Protein AF-B3GD95-F1 (afdb_monomer_lite)

pLDDT: mean 86.89, std 12.08, range [47.91, 97.44]

InterPro domains:
  IPR041507 Peptidase C12, C-terminal domain [PF18031] (36-80)

Organism: Caenorhabditis brenneri (NCBI:txid135651)

Secondary structure (DSSP, 8-state):
-----------HHHHHHHHHHHHHHT-SSSTTHHHHHHHHHHHHHHHHHHHHHHHHHHHHHS--HHHHHHHHHHHHHTT-HHHHHHHHHHHHHHHHHHHHGGG------

Foldseek 3Di:
DPDDDDDDDPDPLVVLVVVLVVLVVVCPPVPCVVVNVVSVVVNVVVVVVVVVVVVVVCVVPDDCVVVVVVVLVVCVVVVNNVVVVVVVVVVVVVVVVVVVVVPDDPPDD

Sequence (109 aa):
ITFNLMAMVPNRKQKYQEMLESLQQANENNELDEQIADISRSIAEEDHKMAMYSKENARRRHNYTPFIVQLMKILAKESKFVPLVENSYQAAKQKAQMNTDKTTLPLKK

Radius of gyration: 27.33 Å; chains: 1; bounding box: 74×34×65 Å

Structure (mmCIF, N/CA/C/O backbone):
data_AF-B3GD95-F1
#
_entry.id   AF-B3GD95-F1
#
loop_
_atom_site.group_PDB
_atom_site.id
_atom_site.type_symbol
_atom_site.label_atom_id
_atom_site.label_alt_id
_atom_site.label_comp_id
_atom_site.label_asym_id
_atom_site.label_entity_id
_atom_site.label_seq_id
_atom_site.pdbx_PDB_ins_code
_atom_site.Cartn_x
_atom_site.Cartn_y
_atom_site.Cartn_z
_atom_site.occupancy
_atom_site.B_iso_or_equiv
_atom_site.auth_seq_id
_atom_site.auth_comp_id
_atom_site.auth_asym_id
_atom_site.auth_atom_id
_atom_site.pdbx_PDB_model_num
ATOM 1 N N . ILE A 1 1 ? 22.069 5.420 5.227 1.00 66.12 1 ILE A N 1
ATOM 2 C CA . ILE A 1 1 ? 21.505 4.899 6.498 1.00 66.12 1 ILE A CA 1
ATOM 3 C C . ILE A 1 1 ? 21.365 3.390 6.329 1.00 66.12 1 ILE A C 1
ATOM 5 O O . ILE A 1 1 ? 20.790 2.986 5.327 1.00 66.12 1 ILE A O 1
ATOM 9 N N . THR A 1 2 ? 21.968 2.578 7.202 1.00 85.19 2 THR A N 1
ATOM 10 C CA . THR A 1 2 ? 22.214 1.134 6.972 1.00 85.19 2 THR A CA 1
ATOM 11 C C . THR A 1 2 ? 21.597 0.199 8.019 1.00 85.19 2 THR A C 1
ATOM 13 O O . THR A 1 2 ? 21.869 -0.995 7.972 1.00 85.19 2 THR A O 1
ATOM 16 N N . PHE A 1 3 ? 20.767 0.687 8.948 1.00 92.50 3 PHE A N 1
ATOM 17 C CA . PHE A 1 3 ? 20.138 -0.170 9.960 1.00 92.50 3 PHE A CA 1
ATOM 18 C C . PHE A 1 3 ? 18.609 -0.093 9.916 1.00 92.50 3 PHE A C 1
ATOM 20 O O . PHE A 1 3 ? 18.030 0.938 9.576 1.00 92.50 3 PHE A O 1
ATOM 27 N N . ASN A 1 4 ? 17.969 -1.211 10.254 1.00 90.88 4 ASN A N 1
ATOM 28 C CA . ASN A 1 4 ? 16.526 -1.346 10.418 1.00 90.88 4 ASN A CA 1
ATOM 29 C C . ASN A 1 4 ? 16.268 -1.970 11.797 1.00 90.88 4 ASN A C 1
ATOM 31 O O . ASN A 1 4 ? 16.986 -2.888 12.191 1.00 90.88 4 ASN A O 1
ATOM 35 N N . LEU A 1 5 ? 15.271 -1.461 12.521 1.00 94.12 5 LEU A N 1
ATOM 36 C CA . LEU A 1 5 ? 14.858 -1.964 13.826 1.00 94.12 5 LEU A CA 1
ATOM 37 C C . LEU A 1 5 ? 13.369 -2.316 13.772 1.00 94.12 5 LEU A C 1
ATOM 39 O O . LEU A 1 5 ? 12.528 -1.447 13.550 1.00 94.12 5 LEU A O 1
ATOM 43 N N . MET A 1 6 ? 13.052 -3.590 13.996 1.00 93.75 6 MET A N 1
ATOM 44 C CA . MET A 1 6 ? 11.683 -4.093 14.111 1.00 93.75 6 MET A CA 1
ATOM 45 C C . MET A 1 6 ? 11.509 -4.782 15.463 1.00 93.75 6 MET A C 1
ATOM 47 O O . MET A 1 6 ? 12.449 -5.383 15.978 1.00 93.75 6 MET A O 1
ATOM 51 N N . ALA A 1 7 ? 10.303 -4.714 16.021 1.00 95.88 7 ALA A N 1
ATOM 52 C CA . ALA A 1 7 ? 9.945 -5.393 17.259 1.00 95.88 7 ALA A CA 1
ATOM 53 C C . ALA A 1 7 ? 8.778 -6.351 17.007 1.00 95.88 7 ALA A C 1
ATOM 55 O O . ALA A 1 7 ? 7.843 -6.017 16.275 1.00 95.88 7 ALA A O 1
ATOM 56 N N . MET A 1 8 ? 8.826 -7.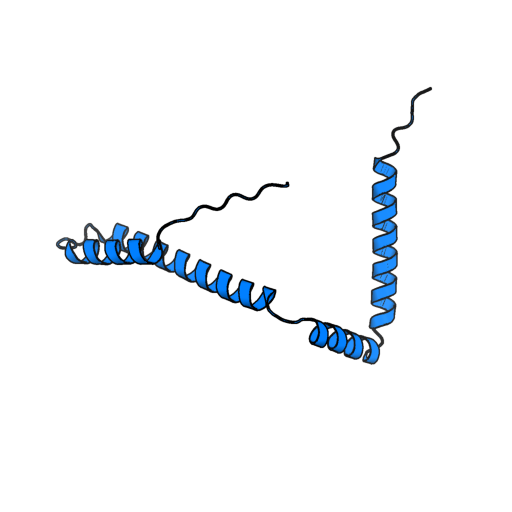527 17.631 1.00 95.19 8 MET A N 1
ATOM 57 C CA . MET A 1 8 ? 7.668 -8.411 17.708 1.00 95.19 8 MET A CA 1
ATOM 58 C C . MET A 1 8 ? 6.747 -7.878 18.805 1.00 95.19 8 MET A C 1
ATOM 60 O O . MET A 1 8 ? 7.169 -7.687 19.943 1.00 95.19 8 MET A O 1
ATOM 64 N N . VAL A 1 9 ? 5.514 -7.553 18.431 1.00 93.12 9 VAL A N 1
ATOM 65 C CA . VAL A 1 9 ? 4.528 -6.908 19.303 1.00 93.12 9 VAL A CA 1
ATOM 66 C C . VAL A 1 9 ? 3.247 -7.741 19.253 1.00 93.12 9 VAL A C 1
ATOM 68 O O . VAL A 1 9 ? 2.915 -8.246 18.176 1.00 93.12 9 VAL A O 1
ATOM 71 N N . PRO A 1 10 ? 2.516 -7.892 20.374 1.00 91.44 10 PRO A N 1
ATOM 72 C CA . PRO A 1 10 ? 1.197 -8.518 20.362 1.00 91.44 10 PRO A CA 1
ATOM 73 C C . PRO A 1 10 ? 0.230 -7.788 19.420 1.00 91.44 10 PRO A C 1
ATOM 75 O O . PRO A 1 10 ? 0.438 -6.625 19.061 1.00 91.44 10 PRO A O 1
ATOM 78 N N . ASN A 1 11 ? -0.851 -8.468 19.032 1.00 92.00 11 ASN A N 1
ATOM 79 C CA . ASN A 1 11 ? -1.852 -7.904 18.134 1.00 92.00 11 ASN A CA 1
ATOM 80 C C . ASN A 1 11 ? -2.521 -6.672 18.767 1.00 92.00 11 ASN A C 1
ATOM 82 O O . ASN A 1 11 ? -3.379 -6.782 19.642 1.00 92.00 11 ASN A O 1
ATOM 86 N N . ARG A 1 12 ? -2.120 -5.486 18.299 1.00 89.75 12 ARG A N 1
ATOM 87 C CA . ARG A 1 12 ? -2.613 -4.200 18.805 1.00 89.75 12 ARG A CA 1
ATOM 88 C C . ARG A 1 12 ? -4.107 -4.026 18.579 1.00 89.75 12 ARG A C 1
ATOM 90 O O . ARG A 1 12 ? -4.790 -3.558 19.479 1.00 89.75 12 ARG A O 1
ATOM 97 N N . LYS A 1 13 ? -4.612 -4.454 17.417 1.00 89.75 13 LYS A N 1
ATOM 98 C CA . LYS A 1 13 ? -6.037 -4.362 17.085 1.00 89.75 13 LYS A CA 1
ATOM 99 C C . LYS A 1 13 ? -6.881 -5.132 18.095 1.00 89.75 13 LYS A C 1
ATOM 101 O O . LYS A 1 13 ? -7.834 -4.578 18.624 1.00 89.75 13 LYS A O 1
ATOM 106 N N . GLN A 1 14 ? -6.493 -6.372 18.391 1.00 92.50 14 GLN A N 1
ATOM 107 C CA . GLN A 1 14 ? -7.210 -7.203 19.356 1.00 92.50 14 GLN A CA 1
ATOM 108 C C . GLN A 1 14 ? -7.216 -6.559 20.749 1.00 92.50 14 GLN A C 1
ATOM 110 O O . GLN A 1 14 ? -8.271 -6.430 21.357 1.00 92.50 14 GLN A O 1
ATOM 115 N N . LYS A 1 15 ? -6.064 -6.053 21.210 1.00 93.25 15 LYS A N 1
ATOM 116 C CA . LYS A 1 15 ? -5.971 -5.345 22.494 1.00 93.25 15 LYS A CA 1
ATOM 117 C C . LYS A 1 15 ? -6.898 -4.122 22.559 1.00 93.25 15 LYS A C 1
ATOM 119 O O . LYS A 1 15 ? -7.521 -3.882 23.587 1.00 93.25 15 LYS A O 1
ATOM 124 N N . TYR A 1 16 ? -6.984 -3.338 21.483 1.00 91.94 16 TYR A N 1
ATOM 125 C CA . TYR A 1 16 ? -7.885 -2.184 21.434 1.00 91.94 16 TYR A CA 1
ATOM 126 C C . TYR A 1 16 ? -9.360 -2.591 21.396 1.00 91.94 16 TYR A C 1
ATOM 128 O O . TYR A 1 16 ? -10.179 -1.909 21.998 1.00 91.94 16 TYR A O 1
ATOM 136 N N . GLN A 1 17 ? -9.699 -3.704 20.741 1.00 91.81 17 GLN A N 1
ATOM 137 C CA . GLN A 1 17 ? -11.062 -4.240 20.735 1.00 91.81 17 GLN A CA 1
ATOM 138 C C . GLN A 1 17 ? -11.496 -4.708 22.128 1.00 91.81 17 GLN A C 1
ATOM 140 O O . GLN A 1 17 ? -12.571 -4.326 22.576 1.00 91.81 17 GLN A O 1
ATOM 145 N N . GLU A 1 18 ? -10.640 -5.453 22.831 1.00 92.44 18 GLU A N 1
ATOM 146 C CA . GLU A 1 18 ? -10.883 -5.874 24.220 1.00 92.44 18 GLU A CA 1
ATOM 147 C C . GLU A 1 18 ? -11.065 -4.655 25.144 1.00 92.44 18 GLU A C 1
ATOM 149 O O . GLU A 1 18 ? -11.981 -4.613 25.966 1.00 92.44 18 GLU A O 1
ATOM 154 N N . MET A 1 19 ? -10.233 -3.620 24.974 1.00 89.25 19 MET A N 1
ATOM 155 C CA . MET A 1 19 ? -10.344 -2.385 25.754 1.00 89.25 19 MET A CA 1
ATOM 156 C C . MET A 1 19 ? -11.640 -1.624 25.442 1.00 89.25 19 MET A C 1
ATOM 158 O O . MET A 1 19 ? -12.303 -1.154 26.363 1.00 89.25 19 MET A O 1
ATOM 162 N N . LEU A 1 20 ? -12.036 -1.546 24.170 1.00 90.62 20 LEU A N 1
ATOM 163 C CA . LEU A 1 20 ? -13.281 -0.903 23.751 1.00 90.62 20 LEU A CA 1
ATOM 164 C C . LEU A 1 20 ? -14.507 -1.608 24.345 1.00 90.62 20 LEU A C 1
ATOM 166 O O . LEU A 1 20 ? -15.387 -0.933 24.869 1.00 90.62 20 LEU A O 1
ATOM 170 N N . GLU A 1 21 ? -14.542 -2.942 24.329 1.00 90.25 21 GLU A N 1
ATOM 171 C CA . GLU A 1 21 ? -15.632 -3.723 24.928 1.00 90.25 21 GLU A CA 1
ATOM 172 C C . GLU A 1 21 ? -15.726 -3.489 26.443 1.00 90.25 21 GLU A C 1
ATOM 174 O O . GLU A 1 21 ? -16.812 -3.249 26.971 1.00 90.25 21 GLU A O 1
ATOM 179 N N . SER A 1 22 ? -14.584 -3.466 27.139 1.00 89.31 22 SER A N 1
ATOM 180 C CA . SER A 1 22 ? -14.549 -3.194 28.581 1.00 89.31 22 SER A CA 1
ATOM 181 C C . SER A 1 22 ? -15.035 -1.783 28.937 1.00 89.31 22 SER A C 1
ATOM 183 O O . SER A 1 22 ? -15.780 -1.612 29.901 1.00 89.31 22 SER A O 1
ATOM 185 N N . LEU A 1 23 ? -14.673 -0.773 28.136 1.00 86.81 23 LEU A N 1
ATOM 186 C CA . LEU A 1 23 ? -15.124 0.604 28.342 1.00 86.81 23 LEU A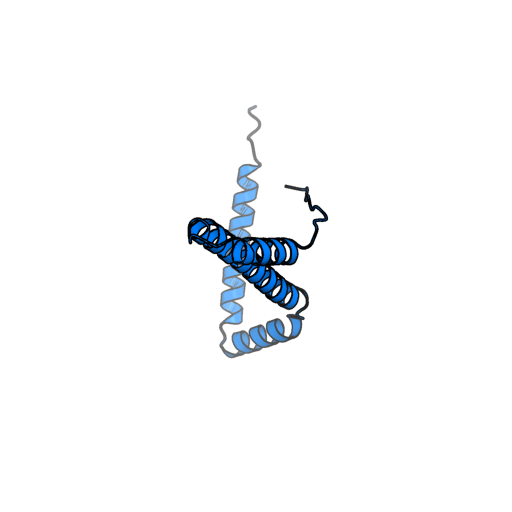 CA 1
ATOM 187 C C . LEU A 1 23 ? -16.610 0.766 28.034 1.00 86.81 23 LEU A C 1
ATOM 189 O O . LEU A 1 23 ? -17.292 1.499 28.739 1.00 86.81 23 LEU A O 1
ATOM 193 N N . GLN A 1 24 ? -17.126 0.063 27.025 1.00 85.56 24 GLN A N 1
ATOM 194 C CA . GLN A 1 24 ? -18.555 0.067 26.718 1.00 85.56 24 GLN A CA 1
ATOM 195 C C . GLN A 1 24 ? -19.388 -0.542 27.849 1.00 85.56 24 GLN A C 1
ATOM 197 O O . GLN A 1 24 ? -20.458 -0.024 28.153 1.00 85.56 24 GLN A O 1
ATOM 202 N N . GLN A 1 25 ? -18.896 -1.602 28.495 1.00 85.25 25 GLN A N 1
ATOM 203 C CA . GLN A 1 25 ? -19.565 -2.209 29.651 1.00 85.25 25 GLN A CA 1
ATOM 204 C C . GLN A 1 25 ? -19.548 -1.300 30.888 1.00 85.25 25 GLN A C 1
ATOM 206 O O . GLN A 1 25 ? -20.499 -1.312 31.660 1.00 85.25 25 GLN A O 1
ATOM 211 N N . ALA A 1 26 ? -18.491 -0.503 31.065 1.00 82.94 26 ALA A N 1
ATOM 212 C CA . ALA A 1 26 ? -18.347 0.428 32.184 1.00 82.94 26 ALA A CA 1
ATOM 213 C C . ALA A 1 26 ? -19.015 1.801 31.952 1.00 82.94 26 ALA A C 1
ATOM 215 O O . ALA A 1 26 ? -18.982 2.653 32.842 1.00 82.94 26 ALA A O 1
ATOM 216 N N . ASN A 1 27 ? -19.597 2.050 30.771 1.00 78.25 27 ASN A N 1
ATOM 217 C CA . ASN A 1 27 ? -20.143 3.357 30.396 1.00 78.25 27 ASN A CA 1
ATOM 218 C C . ASN A 1 27 ? -21.551 3.587 30.971 1.00 78.25 27 ASN A C 1
ATOM 220 O O . ASN A 1 27 ? -22.532 3.681 30.237 1.00 78.25 27 ASN A O 1
ATOM 224 N N . GLU A 1 28 ? -21.661 3.662 32.297 1.00 68.19 28 GLU A N 1
ATOM 225 C CA . GLU A 1 28 ? -22.945 3.878 32.981 1.00 68.19 28 GLU A CA 1
ATOM 226 C C . GLU A 1 28 ? -23.405 5.352 32.941 1.00 68.19 28 GLU A C 1
ATOM 228 O O . GLU A 1 28 ? -24.606 5.613 32.962 1.00 68.19 28 GLU A O 1
ATOM 233 N N . ASN A 1 29 ? -22.477 6.318 32.817 1.00 74.81 29 ASN A N 1
ATOM 234 C CA . ASN A 1 29 ? -22.758 7.764 32.932 1.00 74.81 29 ASN A CA 1
ATOM 235 C C . ASN A 1 29 ? -22.348 8.619 31.710 1.00 74.81 29 ASN A C 1
ATOM 237 O O . ASN A 1 29 ? -22.354 9.845 31.805 1.00 74.81 29 ASN A O 1
ATOM 241 N N . ASN A 1 30 ? -21.984 8.017 30.570 1.00 75.56 30 ASN A N 1
ATOM 242 C CA . ASN A 1 30 ? -21.452 8.707 29.372 1.00 75.56 30 ASN A CA 1
ATOM 243 C C . ASN A 1 30 ? -20.151 9.516 29.598 1.00 75.56 30 ASN A C 1
ATOM 245 O O . ASN A 1 30 ? -19.723 10.274 28.732 1.00 75.56 30 ASN A O 1
ATOM 249 N N . GLU A 1 31 ? -19.479 9.364 30.743 1.00 76.94 31 GLU A N 1
ATOM 250 C CA . GLU A 1 31 ? -18.203 10.046 31.028 1.00 76.94 31 GLU A CA 1
ATOM 251 C C . GLU A 1 31 ? -17.027 9.463 30.222 1.00 76.94 31 GLU A C 1
ATOM 253 O O . GLU A 1 31 ? -15.976 10.091 30.104 1.00 76.94 31 GLU A O 1
ATOM 258 N N . LEU A 1 32 ? -17.193 8.263 29.652 1.00 81.12 32 LEU A N 1
ATOM 259 C CA . LEU A 1 32 ? -16.141 7.535 28.936 1.00 81.12 32 LEU A CA 1
ATOM 260 C C . LEU A 1 32 ? -16.234 7.674 27.409 1.00 81.12 32 LEU A C 1
ATOM 262 O O . LEU A 1 32 ? -15.417 7.091 26.695 1.00 81.12 32 LEU A O 1
ATOM 266 N N . ASP A 1 33 ? -17.180 8.462 26.896 1.00 83.19 33 ASP A N 1
ATOM 267 C CA . ASP A 1 33 ? -17.433 8.603 25.456 1.00 83.19 33 ASP A CA 1
ATOM 268 C C . ASP A 1 33 ? -16.209 9.123 24.683 1.00 83.19 33 ASP A C 1
ATOM 270 O O . ASP A 1 33 ? -15.920 8.649 23.582 1.00 83.19 33 ASP A O 1
ATOM 274 N N . GLU A 1 34 ? -15.437 10.042 25.274 1.00 86.88 34 GLU A N 1
ATOM 275 C CA . GLU A 1 34 ? -14.195 10.555 24.677 1.00 86.88 34 GLU A CA 1
ATOM 276 C C . GLU A 1 34 ? -13.134 9.449 24.550 1.00 86.88 34 GLU A C 1
ATOM 278 O O . GLU A 1 34 ? -12.530 9.270 23.491 1.00 86.88 34 GLU A O 1
ATOM 283 N N . GLN A 1 35 ? -12.977 8.617 25.586 1.00 86.31 35 GLN A N 1
ATOM 284 C CA . GLN A 1 35 ? -12.031 7.497 25.571 1.00 86.31 35 GLN A CA 1
ATOM 285 C C . GLN A 1 35 ? -12.453 6.411 24.573 1.00 86.31 35 GLN A C 1
ATOM 287 O O . GLN A 1 35 ? -11.612 5.831 23.882 1.00 86.31 35 GLN A O 1
ATOM 292 N N . ILE A 1 36 ? -13.756 6.148 24.454 1.00 88.56 36 ILE A N 1
ATOM 293 C CA . ILE A 1 36 ? -14.301 5.217 23.460 1.00 88.56 36 ILE A CA 1
ATOM 294 C C . ILE A 1 36 ? -14.020 5.731 22.041 1.00 88.56 36 ILE A C 1
ATOM 296 O O . ILE A 1 36 ? -13.608 4.950 21.175 1.00 88.56 36 ILE A O 1
ATOM 300 N N . ALA A 1 37 ? -14.191 7.034 21.798 1.00 90.06 37 ALA A N 1
ATOM 301 C CA . ALA A 1 37 ? -13.888 7.650 20.510 1.00 90.06 37 ALA A CA 1
ATOM 302 C C . ALA A 1 37 ? -12.394 7.536 20.155 1.00 90.06 37 ALA A C 1
ATOM 304 O O . ALA A 1 37 ? -12.058 7.152 19.029 1.00 90.06 37 ALA A O 1
ATOM 305 N N . ASP A 1 38 ? -11.502 7.776 21.117 1.00 91.81 38 ASP A N 1
ATOM 306 C CA . ASP A 1 38 ? -10.052 7.666 20.927 1.00 91.81 38 ASP A CA 1
ATOM 307 C C . ASP A 1 38 ? -9.594 6.233 20.618 1.00 91.81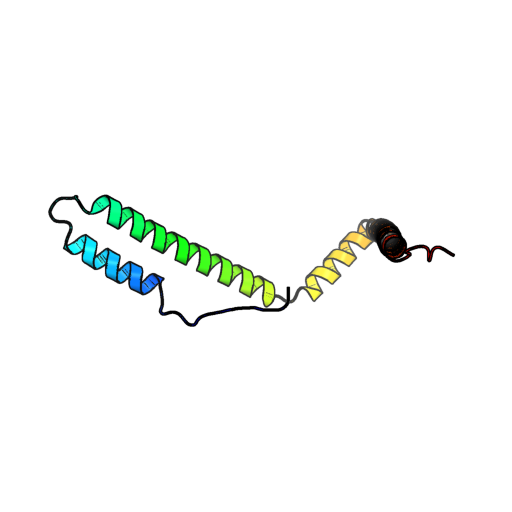 38 ASP A C 1
ATOM 309 O O . ASP A 1 38 ? -8.770 6.003 19.719 1.00 91.81 38 ASP A O 1
ATOM 313 N N . ILE A 1 39 ? -10.147 5.236 21.314 1.00 91.62 39 ILE A N 1
ATOM 314 C CA . ILE A 1 39 ? -9.833 3.829 21.036 1.00 91.62 39 ILE A CA 1
ATOM 315 C C . ILE A 1 39 ? -10.407 3.398 19.688 1.00 91.62 39 ILE A C 1
ATOM 317 O O . ILE A 1 39 ? -9.715 2.735 18.913 1.00 91.62 39 ILE A O 1
ATOM 321 N N . SER A 1 40 ? -11.633 3.809 19.364 1.00 90.81 40 SER A N 1
ATOM 322 C CA . SER A 1 40 ? -12.246 3.540 18.060 1.00 90.81 40 SER A CA 1
ATOM 323 C C . SER A 1 40 ? -11.404 4.114 16.916 1.00 90.81 40 SER A C 1
ATOM 325 O O . SER A 1 40 ? -11.112 3.426 15.931 1.00 90.81 40 SER A O 1
ATOM 327 N N . ARG A 1 41 ? -10.896 5.340 17.086 1.00 93.81 41 ARG A N 1
ATOM 328 C CA . ARG A 1 41 ? -9.943 5.945 16.152 1.00 93.81 41 ARG A CA 1
ATOM 329 C C . ARG A 1 41 ? -8.657 5.125 16.037 1.00 93.81 41 ARG A C 1
ATOM 331 O O . ARG A 1 41 ? -8.205 4.862 14.923 1.00 93.81 41 ARG A O 1
ATOM 338 N N . SER A 1 42 ? -8.093 4.677 17.156 1.00 92.88 42 SER A N 1
ATOM 339 C CA . SER A 1 42 ? -6.875 3.851 17.170 1.00 92.88 42 SER A CA 1
ATOM 340 C C . SER A 1 42 ? -7.062 2.519 16.426 1.00 92.88 42 SER A C 1
ATOM 342 O O . SER A 1 42 ? -6.157 2.058 15.726 1.00 92.88 42 SER A O 1
ATOM 344 N N . ILE A 1 43 ? -8.251 1.912 16.513 1.00 93.81 43 ILE A N 1
ATOM 345 C CA . ILE A 1 43 ? -8.612 0.710 15.744 1.00 93.81 43 ILE A CA 1
ATOM 346 C C . ILE A 1 43 ? -8.639 1.019 14.243 1.00 93.81 43 ILE A C 1
ATOM 348 O O . ILE A 1 43 ? -8.053 0.273 13.454 1.00 93.81 43 ILE A O 1
ATOM 352 N N . ALA A 1 44 ? -9.269 2.128 13.848 1.00 94.62 44 ALA A N 1
ATOM 353 C CA . ALA A 1 44 ? -9.333 2.545 12.449 1.00 94.62 44 ALA A CA 1
ATOM 354 C C . ALA A 1 44 ? -7.935 2.805 11.853 1.00 94.62 44 ALA A C 1
ATOM 356 O O . ALA A 1 44 ? -7.668 2.449 10.702 1.00 94.62 44 ALA A O 1
ATOM 357 N N . GLU A 1 45 ? -7.019 3.377 12.639 1.00 94.38 45 GLU A N 1
ATOM 358 C CA . GLU A 1 45 ? -5.632 3.613 12.228 1.00 94.38 45 GLU A CA 1
ATOM 359 C C . GLU A 1 45 ? -4.854 2.301 11.997 1.00 94.38 45 GLU A C 1
ATOM 361 O O . GLU A 1 45 ? -4.162 2.168 10.979 1.00 94.38 45 GLU A O 1
ATOM 366 N N . GLU A 1 46 ? -4.992 1.300 12.877 1.00 93.50 46 GLU A N 1
ATOM 367 C CA . GLU A 1 46 ? -4.363 -0.018 12.676 1.00 93.50 46 GLU A CA 1
ATOM 368 C C . GLU A 1 46 ? -4.971 -0.775 11.477 1.00 93.50 46 GLU A C 1
ATOM 370 O O . GLU A 1 46 ? -4.234 -1.413 10.716 1.00 93.50 46 GLU A O 1
ATOM 375 N N . ASP A 1 47 ? -6.279 -0.652 11.228 1.00 94.38 47 ASP A N 1
ATOM 376 C CA . ASP A 1 47 ? -6.924 -1.243 10.047 1.00 94.38 47 ASP A CA 1
ATOM 377 C C . ASP A 1 47 ? -6.441 -0.611 8.741 1.00 94.38 47 ASP A C 1
ATOM 379 O O . ASP A 1 47 ? -6.101 -1.317 7.782 1.00 94.38 47 ASP A O 1
ATOM 383 N N . HIS A 1 48 ? -6.317 0.716 8.711 1.00 95.56 48 HIS A N 1
ATOM 384 C CA . HIS A 1 48 ? -5.750 1.423 7.570 1.00 95.56 48 HIS A CA 1
ATOM 385 C C . HIS A 1 48 ? -4.303 0.984 7.297 1.00 95.56 48 HIS A C 1
ATOM 387 O O . HIS A 1 48 ? -3.922 0.717 6.152 1.00 95.56 48 HIS A O 1
ATOM 393 N N . LYS A 1 49 ? -3.489 0.849 8.348 1.00 94.81 49 LYS A N 1
ATOM 394 C CA . LYS A 1 49 ? -2.108 0.366 8.241 1.00 94.81 49 LYS A CA 1
ATOM 395 C C . LYS A 1 49 ? -2.044 -1.056 7.678 1.00 94.81 49 LYS A C 1
ATOM 397 O O . LYS A 1 49 ? -1.240 -1.312 6.778 1.00 94.81 49 LYS A O 1
ATOM 402 N N . MET A 1 50 ? -2.911 -1.958 8.136 1.00 92.81 50 MET A N 1
ATOM 403 C CA . MET A 1 50 ? -2.984 -3.326 7.618 1.00 92.81 50 MET A CA 1
ATOM 404 C C . MET A 1 50 ? -3.402 -3.359 6.140 1.00 92.81 50 MET A C 1
ATOM 406 O O . MET A 1 50 ? -2.802 -4.081 5.338 1.00 92.81 50 MET A O 1
ATOM 410 N N . ALA A 1 51 ? -4.373 -2.530 5.746 1.00 95.56 51 ALA A N 1
ATOM 411 C CA . ALA A 1 51 ? -4.788 -2.392 4.351 1.00 95.56 51 ALA A CA 1
ATOM 412 C C . ALA A 1 51 ? -3.636 -1.900 3.459 1.00 95.56 51 ALA A C 1
ATOM 414 O O . ALA A 1 51 ? -3.397 -2.452 2.378 1.00 95.56 51 ALA A O 1
ATOM 415 N N . MET A 1 52 ? -2.865 -0.916 3.933 1.00 96.12 52 MET A N 1
ATOM 416 C CA . MET A 1 52 ? -1.680 -0.429 3.225 1.00 96.12 52 MET A CA 1
ATOM 417 C C . MET A 1 52 ? -0.604 -1.505 3.099 1.00 96.12 52 MET A C 1
ATOM 419 O O . MET A 1 52 ? -0.030 -1.659 2.021 1.00 96.12 52 MET A O 1
ATOM 423 N N . TYR A 1 53 ? -0.364 -2.297 4.144 1.00 95.38 53 TYR A N 1
ATOM 424 C CA . TYR A 1 53 ? 0.581 -3.416 4.089 1.00 95.38 53 TYR A CA 1
ATOM 425 C C . TYR A 1 53 ? 0.141 -4.507 3.115 1.00 95.38 53 TYR A C 1
ATOM 427 O O . TYR A 1 53 ? 0.973 -5.021 2.369 1.00 95.38 53 TYR A O 1
ATOM 435 N N . SER A 1 54 ? -1.153 -4.817 3.057 1.00 95.62 54 SER A N 1
ATOM 436 C CA . SER A 1 54 ? -1.699 -5.764 2.083 1.00 95.62 54 SER A CA 1
ATOM 437 C C . SER A 1 54 ? -1.496 -5.275 0.644 1.00 95.62 54 SER A C 1
ATOM 439 O O . SER A 1 54 ? -0.930 -5.990 -0.188 1.00 95.62 54 SER A O 1
ATOM 441 N N . LYS A 1 55 ? -1.851 -4.012 0.365 1.00 96.25 55 LYS A N 1
ATOM 442 C CA . LYS A 1 55 ? -1.644 -3.371 -0.945 1.00 96.25 55 LYS A CA 1
ATOM 443 C C . LYS A 1 55 ? -0.166 -3.337 -1.339 1.00 96.25 55 LYS A C 1
ATOM 445 O O . LYS A 1 55 ? 0.188 -3.636 -2.479 1.00 96.25 55 LYS A O 1
ATOM 450 N N . GLU A 1 56 ? 0.703 -2.991 -0.396 1.00 96.00 56 GLU A N 1
ATOM 451 C CA . GLU A 1 56 ? 2.151 -2.970 -0.582 1.00 96.00 56 GLU A CA 1
ATOM 452 C C . GLU A 1 56 ? 2.701 -4.365 -0.888 1.00 96.00 56 GLU A C 1
ATOM 454 O O . GLU A 1 56 ? 3.503 -4.532 -1.804 1.00 96.00 56 GLU A O 1
ATOM 459 N N . ASN A 1 57 ? 2.255 -5.383 -0.155 1.00 96.25 57 ASN A N 1
ATOM 460 C CA . ASN A 1 57 ? 2.684 -6.758 -0.366 1.00 96.25 57 ASN A CA 1
ATOM 461 C C . ASN A 1 57 ? 2.226 -7.287 -1.732 1.00 96.25 57 ASN A C 1
ATOM 463 O O . ASN A 1 57 ? 3.011 -7.917 -2.439 1.00 96.25 57 ASN A O 1
ATOM 467 N N . ALA A 1 58 ? 0.995 -6.968 -2.146 1.00 95.62 58 ALA A N 1
ATOM 468 C CA . ALA A 1 58 ? 0.510 -7.262 -3.491 1.00 95.62 58 ALA A CA 1
ATOM 469 C C . ALA A 1 58 ? 1.398 -6.602 -4.557 1.00 95.62 58 ALA A C 1
ATOM 471 O O . ALA A 1 58 ? 1.794 -7.266 -5.512 1.00 95.62 58 ALA A O 1
ATOM 472 N N . ARG A 1 59 ? 1.797 -5.338 -4.348 1.00 96.38 59 ARG A N 1
ATOM 473 C CA . ARG A 1 59 ? 2.748 -4.635 -5.221 1.00 96.38 59 ARG A CA 1
ATOM 474 C C . ARG A 1 59 ? 4.103 -5.344 -5.271 1.00 96.38 59 ARG A C 1
ATOM 476 O O . ARG A 1 59 ? 4.625 -5.573 -6.351 1.00 96.38 59 ARG A O 1
ATOM 483 N N . ARG A 1 60 ? 4.669 -5.740 -4.128 1.00 94.56 60 ARG A N 1
ATOM 484 C CA . ARG A 1 60 ? 5.991 -6.401 -4.058 1.00 94.56 60 ARG A CA 1
ATOM 485 C C . ARG A 1 60 ? 6.015 -7.787 -4.690 1.00 94.56 60 ARG A C 1
ATOM 487 O O . ARG A 1 60 ? 7.039 -8.187 -5.229 1.00 94.56 60 ARG A O 1
ATOM 494 N N . ARG A 1 61 ? 4.906 -8.521 -4.612 1.00 94.88 61 ARG A N 1
ATOM 495 C CA . ARG A 1 61 ? 4.787 -9.878 -5.165 1.00 94.88 61 ARG A CA 1
ATOM 496 C C . ARG A 1 61 ? 4.398 -9.898 -6.643 1.00 94.88 61 ARG A C 1
ATOM 498 O O . ARG A 1 61 ? 4.439 -10.962 -7.256 1.00 94.88 61 ARG A O 1
ATOM 505 N N . HIS A 1 62 ? 3.986 -8.768 -7.211 1.00 96.69 62 HIS A N 1
ATOM 506 C CA . HIS A 1 62 ? 3.515 -8.706 -8.588 1.00 96.69 62 HIS A CA 1
ATOM 507 C C . HIS A 1 62 ? 4.672 -8.797 -9.595 1.00 96.69 62 HIS A C 1
ATOM 509 O O . HIS A 1 62 ? 5.688 -8.115 -9.464 1.00 96.69 62 HIS A O 1
ATOM 515 N N . ASN A 1 63 ? 4.502 -9.614 -10.639 1.00 96.12 63 ASN A N 1
ATOM 516 C CA . ASN A 1 63 ? 5.462 -9.693 -11.738 1.00 96.12 63 ASN A CA 1
ATOM 517 C C . ASN A 1 63 ? 5.199 -8.576 -12.757 1.00 96.12 63 ASN A C 1
ATOM 519 O O . ASN A 1 63 ? 4.298 -8.682 -13.585 1.00 96.12 63 ASN A O 1
ATOM 523 N N . TYR A 1 64 ? 6.033 -7.536 -12.733 1.00 96.94 64 TYR A N 1
ATOM 524 C CA . TYR A 1 64 ? 5.925 -6.395 -13.646 1.00 96.94 64 TYR A CA 1
ATOM 525 C C . TYR A 1 64 ? 6.532 -6.624 -15.037 1.00 96.94 64 TYR A C 1
ATOM 527 O O . TYR A 1 64 ? 6.339 -5.786 -15.915 1.00 96.94 64 TYR A O 1
ATOM 535 N N . THR A 1 65 ? 7.230 -7.737 -15.284 1.00 95.75 65 THR A N 1
ATOM 536 C CA . THR A 1 65 ? 7.900 -7.995 -16.575 1.00 95.75 65 THR A CA 1
ATOM 537 C C . THR A 1 65 ? 6.940 -7.912 -17.769 1.00 95.75 65 THR A C 1
ATOM 539 O O . THR A 1 65 ? 7.244 -7.183 -18.717 1.00 95.75 65 THR A O 1
ATOM 542 N N . PRO A 1 66 ? 5.757 -8.566 -17.745 1.00 97.44 66 PRO A N 1
ATOM 543 C CA . PRO A 1 66 ? 4.817 -8.492 -18.864 1.00 97.44 66 PRO A CA 1
ATOM 544 C C . PRO A 1 66 ? 4.295 -7.070 -19.095 1.00 97.44 66 PRO A C 1
ATOM 546 O O . PRO A 1 66 ? 4.193 -6.624 -20.237 1.00 97.44 66 PRO A O 1
ATOM 549 N N . PHE A 1 67 ? 4.014 -6.339 -18.012 1.00 97.06 67 PHE A N 1
ATOM 550 C CA . PHE A 1 67 ? 3.551 -4.954 -18.074 1.00 97.06 67 PHE A CA 1
ATOM 551 C C . PHE A 1 67 ? 4.599 -4.032 -18.709 1.00 97.06 67 PHE A C 1
ATOM 553 O O . PHE A 1 67 ? 4.270 -3.264 -19.610 1.00 97.06 67 PHE A O 1
ATOM 560 N N . ILE A 1 68 ? 5.865 -4.148 -18.298 1.00 96.25 68 ILE A N 1
ATOM 561 C CA . ILE A 1 68 ? 6.968 -3.332 -18.826 1.00 96.25 68 ILE A CA 1
ATOM 562 C C . ILE A 1 68 ? 7.153 -3.578 -20.326 1.00 96.25 68 ILE A C 1
ATOM 564 O O . ILE A 1 68 ? 7.229 -2.625 -21.102 1.00 96.25 68 ILE A O 1
ATOM 568 N N . VAL A 1 69 ? 7.177 -4.843 -20.755 1.00 96.19 69 VAL A N 1
ATOM 569 C CA . VAL A 1 69 ? 7.321 -5.189 -22.178 1.00 96.19 69 VAL A CA 1
ATOM 570 C C . VAL A 1 69 ? 6.155 -4.632 -22.993 1.00 96.19 69 VAL A C 1
ATOM 572 O O . VAL A 1 69 ? 6.364 -4.075 -24.071 1.00 96.19 69 VAL A O 1
ATOM 575 N N . GLN A 1 70 ? 4.926 -4.748 -22.487 1.00 96.12 70 GLN A N 1
ATOM 576 C CA . GLN A 1 70 ? 3.753 -4.229 -23.183 1.00 96.12 70 GLN A CA 1
ATOM 577 C C . GLN A 1 70 ? 3.766 -2.699 -23.274 1.00 96.12 70 GLN A C 1
ATOM 579 O O . GLN A 1 70 ? 3.470 -2.150 -24.335 1.00 96.12 70 GLN A O 1
ATOM 584 N N . LEU A 1 71 ? 4.167 -2.013 -22.202 1.00 95.19 71 LEU A N 1
ATOM 585 C CA . LEU A 1 71 ? 4.341 -0.563 -22.199 1.00 95.19 71 LEU A CA 1
ATOM 586 C C . LEU A 1 71 ? 5.370 -0.130 -23.254 1.00 95.19 71 LEU A C 1
ATOM 588 O O . LEU A 1 71 ? 5.097 0.782 -24.033 1.00 95.19 71 LEU A O 1
ATOM 592 N N . MET A 1 72 ? 6.515 -0.815 -23.343 1.00 93.06 72 MET A N 1
ATOM 593 C CA . MET A 1 72 ? 7.525 -0.527 -24.369 1.00 93.06 72 MET A CA 1
ATOM 594 C C . MET A 1 72 ? 6.983 -0.726 -25.788 1.00 93.06 72 MET A C 1
ATOM 596 O O . MET A 1 72 ? 7.204 0.126 -26.647 1.00 93.06 72 MET A O 1
ATOM 600 N N . LYS A 1 73 ? 6.222 -1.801 -26.037 1.00 93.88 73 LYS A N 1
ATOM 601 C CA . LYS A 1 73 ? 5.581 -2.043 -27.342 1.00 93.88 73 LYS A CA 1
ATOM 602 C C . LYS A 1 73 ? 4.621 -0.916 -27.732 1.00 93.88 73 LYS A C 1
ATOM 604 O O . LYS A 1 73 ? 4.635 -0.482 -28.881 1.00 93.88 73 LYS A O 1
ATOM 609 N N . ILE A 1 74 ? 3.807 -0.431 -26.791 1.00 95.00 74 ILE A N 1
ATOM 610 C CA . ILE A 1 74 ? 2.868 0.678 -27.029 1.00 95.00 74 ILE A CA 1
ATOM 611 C C . ILE A 1 74 ? 3.634 1.970 -27.341 1.00 95.00 74 ILE A C 1
ATOM 613 O O . ILE A 1 74 ? 3.351 2.621 -28.342 1.00 95.00 74 ILE A O 1
ATOM 617 N N . LEU A 1 75 ? 4.656 2.305 -26.550 1.00 93.06 75 LEU A N 1
ATOM 618 C CA . LEU A 1 75 ? 5.472 3.504 -26.772 1.00 93.06 75 LEU A CA 1
ATOM 619 C C . LEU A 1 75 ? 6.237 3.469 -28.100 1.00 93.06 75 LEU A C 1
ATOM 621 O O . LEU A 1 75 ? 6.416 4.511 -28.734 1.00 93.06 75 LEU A O 1
ATOM 625 N N . ALA A 1 76 ? 6.690 2.286 -28.520 1.00 92.44 76 ALA A N 1
ATOM 626 C CA . ALA A 1 76 ? 7.323 2.090 -29.818 1.00 92.44 76 ALA A CA 1
ATOM 627 C C . ALA A 1 76 ? 6.315 2.277 -30.960 1.00 92.44 76 ALA A C 1
ATOM 629 O O . ALA A 1 76 ? 6.630 2.946 -31.940 1.00 92.44 76 ALA A O 1
ATOM 630 N N . LYS A 1 77 ? 5.086 1.762 -30.808 1.00 93.38 77 LYS A N 1
ATOM 631 C CA . LYS A 1 77 ? 3.997 1.956 -31.778 1.00 93.38 77 LYS A CA 1
ATOM 632 C C . LYS A 1 77 ? 3.610 3.429 -31.935 1.00 93.38 77 LYS A C 1
ATOM 634 O O . LYS A 1 77 ? 3.288 3.859 -33.035 1.00 93.38 77 LYS A O 1
ATOM 639 N N . GLU A 1 78 ? 3.651 4.198 -30.852 1.00 93.19 78 GLU A N 1
ATOM 640 C CA . GLU A 1 78 ? 3.387 5.642 -30.867 1.00 93.19 78 GLU A CA 1
ATOM 641 C C . GLU A 1 78 ? 4.605 6.487 -31.289 1.00 93.19 78 GLU A C 1
ATOM 643 O O . GLU A 1 78 ? 4.531 7.713 -31.256 1.00 93.19 78 GLU A O 1
ATOM 648 N N . SER A 1 79 ? 5.737 5.864 -31.648 1.00 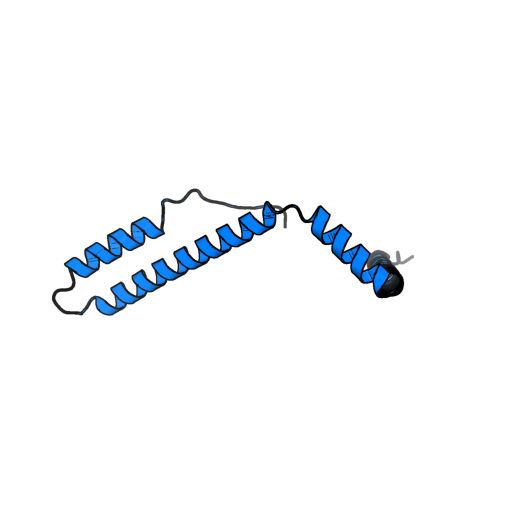88.00 79 SER A N 1
ATOM 649 C CA . SER A 1 79 ? 7.007 6.529 -31.995 1.00 88.00 79 SER A CA 1
ATOM 650 C C . SER A 1 79 ? 7.583 7.447 -30.901 1.00 88.00 79 SER A C 1
ATOM 652 O O . SER A 1 79 ? 8.483 8.244 -31.158 1.00 88.00 79 SER A O 1
ATOM 654 N N . LYS A 1 80 ? 7.116 7.319 -29.652 1.00 89.12 80 LYS A N 1
ATOM 655 C CA . LYS A 1 80 ? 7.572 8.114 -28.493 1.00 89.12 80 LYS A CA 1
ATOM 656 C C . LYS A 1 80 ? 8.751 7.483 -27.760 1.00 89.12 80 LYS A C 1
ATOM 658 O O . LYS A 1 80 ? 9.404 8.145 -26.960 1.00 89.12 80 LYS A O 1
ATOM 663 N N . PHE A 1 81 ? 9.025 6.205 -28.008 1.00 87.12 81 PHE A N 1
ATOM 664 C CA . PHE A 1 81 ? 10.045 5.461 -27.272 1.00 87.12 81 PHE A CA 1
ATOM 665 C C . PHE A 1 81 ? 11.461 6.030 -27.462 1.00 87.12 81 PHE A C 1
ATOM 667 O O . PHE A 1 81 ? 12.127 6.358 -26.484 1.00 87.12 81 PHE A O 1
ATOM 674 N N . VAL A 1 82 ? 11.900 6.205 -28.711 1.00 88.94 82 VAL A N 1
ATOM 675 C CA . VAL A 1 82 ? 13.246 6.703 -29.049 1.00 88.94 82 VAL A CA 1
ATOM 676 C C . VAL A 1 82 ? 13.551 8.080 -28.434 1.00 88.94 82 VAL A C 1
ATOM 678 O O . VAL A 1 82 ? 14.567 8.186 -27.744 1.00 88.94 82 VAL A O 1
ATOM 681 N N . PRO A 1 83 ? 12.702 9.122 -28.588 1.00 92.38 83 PRO A N 1
ATOM 682 C CA . PRO A 1 83 ? 13.005 10.433 -28.008 1.00 92.38 83 PRO A CA 1
ATOM 683 C C . PRO A 1 83 ? 13.050 10.411 -26.474 1.00 92.38 83 PRO A C 1
ATOM 685 O O . PRO A 1 83 ? 13.848 11.127 -25.874 1.00 92.38 83 PRO A O 1
ATOM 688 N N . LEU A 1 84 ? 12.246 9.569 -25.814 1.00 91.69 84 LEU A N 1
ATOM 689 C CA . LEU A 1 84 ? 12.282 9.437 -24.354 1.00 91.69 84 LEU A CA 1
ATOM 690 C C . LEU A 1 84 ? 13.595 8.822 -23.854 1.00 91.69 84 LEU A C 1
ATOM 692 O O . LEU A 1 84 ? 14.124 9.259 -22.827 1.00 91.69 84 LEU A O 1
ATOM 696 N N . VAL A 1 85 ? 14.123 7.828 -24.573 1.00 91.25 85 VAL A N 1
ATOM 697 C CA . VAL A 1 85 ? 15.400 7.182 -24.237 1.00 91.25 85 VAL A CA 1
ATOM 698 C C . VAL A 1 85 ? 16.553 8.169 -24.391 1.00 91.25 85 VAL A C 1
ATOM 700 O O . VAL A 1 85 ? 17.357 8.305 -23.470 1.00 91.25 85 VAL A O 1
ATOM 703 N N . GLU A 1 86 ? 16.591 8.906 -25.500 1.00 91.88 86 GLU A N 1
ATOM 704 C CA . GLU A 1 86 ? 17.632 9.900 -25.777 1.00 91.88 86 GLU A CA 1
ATOM 705 C C . GLU A 1 86 ? 17.645 11.015 -24.718 1.00 91.88 86 GLU A C 1
ATOM 707 O O . GLU A 1 86 ? 18.678 11.295 -24.107 1.00 91.88 86 GLU A O 1
ATOM 712 N N . ASN A 1 87 ? 16.474 11.578 -24.401 1.00 92.75 87 ASN A N 1
ATOM 713 C CA . ASN A 1 87 ? 16.337 12.597 -23.358 1.00 92.75 87 ASN A CA 1
ATOM 714 C C . ASN A 1 87 ? 16.809 12.083 -21.987 1.00 92.75 87 ASN A C 1
ATOM 716 O O . ASN A 1 87 ? 17.49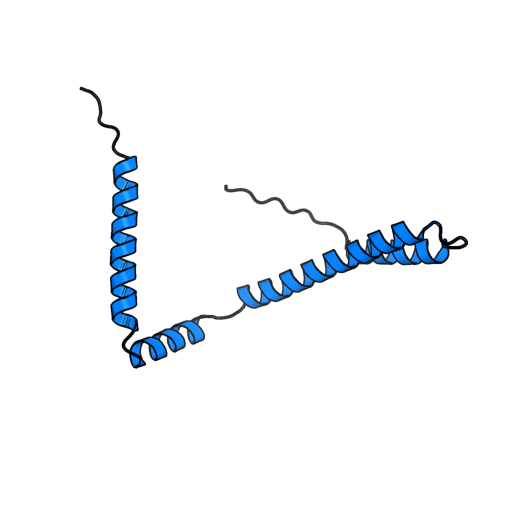3 12.791 -21.243 1.00 92.75 87 ASN A O 1
ATOM 720 N N . SER A 1 88 ? 16.473 10.834 -21.654 1.00 91.19 88 SER A N 1
ATOM 721 C CA . SER A 1 88 ? 16.885 10.208 -20.393 1.00 91.19 88 SER A CA 1
ATOM 722 C C . SER A 1 88 ? 18.396 9.968 -20.342 1.00 91.19 88 SER A C 1
ATOM 724 O O . SER A 1 88 ? 19.018 10.199 -19.303 1.00 91.19 88 SER A O 1
ATOM 726 N N . TYR A 1 89 ? 18.999 9.553 -21.460 1.00 92.50 89 TYR A N 1
ATOM 727 C CA . TYR A 1 89 ? 20.443 9.361 -21.585 1.00 92.50 89 TYR A CA 1
ATOM 728 C C . TYR A 1 89 ? 21.204 10.679 -21.392 1.00 92.50 89 TYR A C 1
ATOM 730 O O . TYR A 1 89 ? 22.149 10.744 -20.601 1.00 92.50 89 TYR A O 1
ATOM 738 N N . GLN A 1 90 ? 20.753 11.754 -22.042 1.00 92.06 90 GLN A N 1
ATOM 739 C CA . GLN A 1 90 ? 21.353 13.082 -21.898 1.00 92.06 90 GLN A CA 1
ATOM 740 C C . GLN A 1 90 ? 21.252 13.600 -20.458 1.00 92.06 90 GLN A C 1
ATOM 742 O O . GLN A 1 90 ? 22.251 14.050 -19.893 1.00 92.06 90 GLN A O 1
ATOM 747 N N . ALA A 1 91 ? 20.087 13.460 -19.820 1.00 89.62 91 ALA A N 1
ATOM 748 C CA . ALA A 1 91 ? 19.900 13.839 -18.421 1.00 89.62 91 ALA A CA 1
ATOM 749 C C . ALA A 1 91 ? 20.791 13.021 -17.465 1.00 89.62 91 ALA A C 1
ATOM 751 O O . ALA A 1 91 ? 21.352 13.565 -16.511 1.00 89.62 91 ALA A O 1
ATOM 752 N N . ALA A 1 92 ? 20.961 11.718 -17.717 1.00 88.50 92 ALA A N 1
ATOM 753 C CA . ALA A 1 92 ? 21.850 10.866 -16.928 1.00 88.50 92 ALA A CA 1
ATOM 754 C C . ALA A 1 92 ? 23.322 11.289 -17.071 1.00 88.50 92 ALA A C 1
ATOM 756 O O . ALA A 1 92 ? 24.033 11.386 -16.069 1.00 88.50 92 ALA A O 1
ATOM 757 N N . LYS A 1 93 ? 23.760 11.614 -18.295 1.00 88.75 93 LYS A N 1
ATOM 758 C CA . LYS A 1 93 ? 25.113 12.116 -18.578 1.00 88.75 93 LYS A CA 1
ATOM 759 C C . LYS A 1 93 ? 25.394 13.437 -17.856 1.00 88.75 93 LYS A C 1
ATOM 761 O O . LYS A 1 93 ? 26.446 13.570 -17.235 1.00 88.75 93 LYS A O 1
ATOM 766 N N . GLN A 1 94 ? 24.443 14.372 -17.866 1.00 86.50 94 GLN A N 1
ATOM 767 C CA . GLN A 1 94 ? 24.554 15.640 -17.134 1.00 86.50 94 GLN A CA 1
ATOM 768 C C . GLN A 1 94 ? 24.686 15.413 -15.619 1.00 86.50 94 GLN A C 1
ATOM 770 O O . GLN A 1 94 ? 25.566 15.985 -14.978 1.00 86.50 94 GLN A O 1
ATOM 775 N N . LYS A 1 95 ? 23.873 14.519 -15.039 1.00 82.44 95 LYS A N 1
ATOM 776 C CA . LYS A 1 95 ? 23.965 14.176 -13.608 1.00 82.44 95 LYS A CA 1
ATOM 777 C C . LYS A 1 95 ? 25.301 13.529 -13.237 1.00 82.44 95 LYS A C 1
ATOM 779 O O . LYS A 1 95 ? 25.827 13.812 -12.164 1.00 82.44 95 LYS A O 1
ATOM 784 N N . ALA A 1 96 ? 25.850 12.673 -14.098 1.00 80.44 96 ALA A N 1
ATOM 785 C CA . ALA A 1 96 ? 27.153 12.053 -13.867 1.00 80.44 96 ALA A CA 1
ATOM 786 C C . ALA A 1 96 ? 28.284 13.096 -13.841 1.00 80.44 96 ALA A C 1
ATOM 788 O O . ALA A 1 96 ? 29.109 13.065 -12.932 1.00 80.44 96 ALA A O 1
ATOM 789 N N . GLN A 1 97 ? 28.269 14.058 -14.771 1.00 76.06 97 GLN A N 1
ATOM 790 C CA . GLN A 1 97 ? 29.245 15.156 -14.831 1.00 76.06 97 GLN A CA 1
ATOM 791 C C . GLN A 1 97 ? 29.165 16.081 -13.602 1.00 76.06 97 GLN A C 1
ATOM 793 O O . GLN A 1 97 ? 30.184 16.461 -13.035 1.00 76.06 97 GLN A O 1
ATOM 798 N N . MET A 1 98 ? 27.959 16.372 -13.105 1.00 65.69 98 MET A N 1
ATOM 799 C CA . MET A 1 98 ? 27.781 17.190 -11.895 1.00 65.69 98 MET A CA 1
ATOM 800 C C . MET A 1 98 ? 28.301 16.534 -10.605 1.00 65.69 98 MET A C 1
ATOM 802 O O . MET A 1 98 ? 28.594 17.229 -9.630 1.00 65.69 98 MET A O 1
ATOM 806 N N . ASN A 1 99 ? 28.390 15.203 -10.563 1.00 61.12 99 ASN A N 1
ATOM 807 C CA . ASN A 1 99 ? 28.896 14.478 -9.396 1.00 61.12 99 ASN A CA 1
ATOM 808 C C . ASN A 1 99 ? 30.429 14.359 -9.398 1.00 61.12 99 ASN A C 1
ATOM 810 O O . ASN A 1 99 ? 31.025 14.252 -8.327 1.00 61.12 99 ASN A O 1
ATOM 814 N N . THR A 1 100 ? 31.081 14.423 -10.564 1.00 58.94 100 THR A N 1
ATOM 815 C CA . THR A 1 100 ? 32.549 14.394 -10.661 1.00 58.94 100 THR A CA 1
ATOM 816 C C . THR A 1 100 ? 33.188 15.712 -10.219 1.00 58.94 100 THR A C 1
ATOM 818 O O . THR A 1 100 ? 34.184 15.676 -9.498 1.00 58.94 100 THR A O 1
ATOM 821 N N . ASP A 1 101 ? 32.568 16.858 -10.521 1.00 55.88 101 ASP A N 1
ATOM 822 C CA . ASP A 1 101 ? 33.097 18.190 -10.167 1.00 55.88 101 ASP A CA 1
ATOM 823 C C . ASP A 1 101 ? 33.156 18.454 -8.653 1.00 55.88 101 ASP A C 1
ATOM 825 O O . ASP A 1 101 ? 34.002 19.204 -8.171 1.00 55.88 101 ASP A O 1
ATOM 829 N N . LYS A 1 102 ? 32.301 17.797 -7.859 1.00 55.97 102 LYS A N 1
ATOM 830 C CA . LYS A 1 102 ? 32.320 17.922 -6.389 1.00 55.97 102 LYS A CA 1
ATOM 831 C C . LYS A 1 102 ? 33.482 17.170 -5.726 1.00 55.97 102 LYS A C 1
ATOM 833 O O . LYS A 1 102 ? 33.714 17.364 -4.536 1.00 55.97 102 LYS A O 1
ATOM 838 N N . THR A 1 103 ? 34.194 16.314 -6.467 1.00 55.09 103 THR A N 1
ATOM 839 C CA . THR A 1 103 ? 35.245 15.428 -5.925 1.00 55.09 103 THR A CA 1
ATOM 840 C C . THR A 1 103 ? 36.663 15.945 -6.203 1.00 55.09 103 THR A C 1
ATOM 842 O O . THR A 1 103 ? 37.624 15.458 -5.612 1.00 55.09 103 THR A O 1
ATOM 845 N N . THR A 1 104 ? 36.831 16.957 -7.057 1.00 54.81 104 THR A N 1
ATOM 846 C CA . THR A 1 104 ? 38.142 17.555 -7.345 1.00 54.81 104 THR A CA 1
ATOM 847 C C . THR A 1 104 ? 38.408 18.748 -6.427 1.00 54.81 104 THR A C 1
ATOM 849 O O . THR A 1 104 ? 38.175 19.895 -6.803 1.00 54.81 104 THR A O 1
ATOM 852 N N . LEU A 1 105 ? 38.915 18.498 -5.214 1.00 58.16 105 LEU A N 1
ATOM 853 C CA . LEU A 1 105 ? 39.607 19.547 -4.455 1.00 58.16 1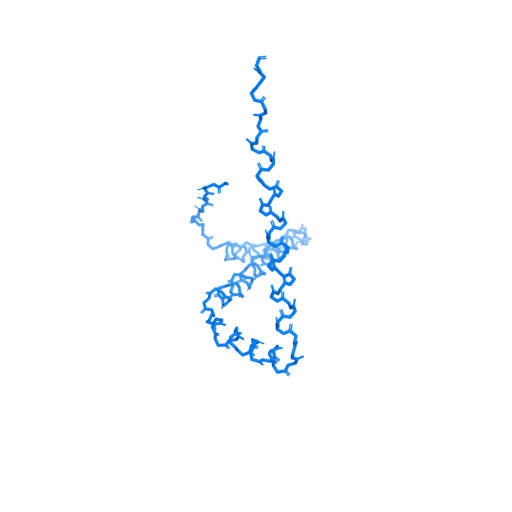05 LEU A CA 1
ATOM 854 C C . LEU A 1 105 ? 40.927 19.861 -5.183 1.00 58.16 105 LEU A C 1
ATOM 856 O O . LEU A 1 105 ? 41.751 18.952 -5.323 1.00 58.16 105 LEU A O 1
ATOM 860 N N . PRO A 1 106 ? 41.180 21.101 -5.642 1.00 58.12 106 PRO A N 1
ATOM 861 C CA . PRO A 1 106 ? 42.490 21.446 -6.167 1.00 58.12 106 PRO A CA 1
ATOM 862 C C . PRO A 1 106 ? 43.500 21.375 -5.018 1.00 58.12 106 PRO A C 1
ATOM 864 O O . PRO A 1 106 ? 43.424 22.141 -4.057 1.00 58.12 106 PRO A O 1
ATOM 867 N N . LEU A 1 107 ? 44.446 20.437 -5.111 1.00 59.25 107 LEU A N 1
ATOM 868 C CA . LEU A 1 107 ? 45.630 20.414 -4.258 1.00 59.25 107 LEU A CA 1
ATOM 869 C C . LEU A 1 107 ? 46.371 21.739 -4.467 1.00 59.25 107 LEU A C 1
ATOM 871 O O . LEU A 1 107 ? 46.942 21.986 -5.531 1.00 59.25 107 LEU A O 1
ATOM 875 N N . LYS A 1 108 ? 46.299 22.615 -3.463 1.00 52.69 108 LYS A N 1
ATOM 876 C CA . LYS A 1 108 ? 47.032 23.878 -3.438 1.00 52.69 108 LYS A CA 1
ATOM 877 C C . LYS A 1 108 ? 48.526 23.538 -3.397 1.00 52.69 108 LYS A C 1
ATOM 879 O O . LYS A 1 108 ? 48.968 22.904 -2.441 1.00 52.69 108 LYS A O 1
ATOM 884 N N . LYS A 1 109 ? 49.242 23.877 -4.472 1.00 47.91 109 LYS A N 1
ATOM 885 C CA . LYS A 1 109 ? 50.709 23.831 -4.527 1.00 47.91 109 LYS A CA 1
ATOM 886 C C . LYS A 1 109 ? 51.315 24.830 -3.551 1.00 47.91 109 LYS A C 1
ATOM 888 O O . LYS A 1 109 ? 50.688 25.898 -3.357 1.00 47.91 109 LYS A O 1
#